Protein AF-A0A2N1WAV4-F1 (afdb_monomer_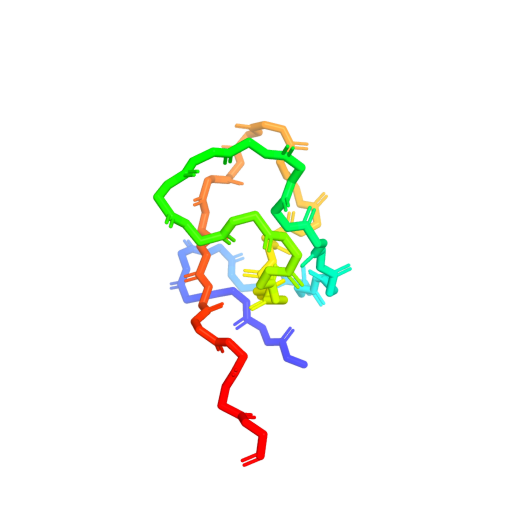lite)

Structure (mmCIF, N/CA/C/O backbone):
data_AF-A0A2N1WAV4-F1
#
_entry.id   AF-A0A2N1WAV4-F1
#
loop_
_atom_site.group_PDB
_atom_site.id
_atom_site.type_symbol
_atom_site.label_atom_id
_atom_site.label_alt_id
_atom_site.label_comp_id
_atom_site.label_asym_id
_atom_site.label_entity_id
_atom_site.label_seq_id
_atom_site.pdbx_PDB_ins_code
_atom_site.Cartn_x
_atom_site.Cartn_y
_atom_site.Cartn_z
_atom_site.occupancy
_atom_site.B_iso_or_equiv
_atom_site.auth_seq_id
_atom_site.auth_comp_id
_atom_site.auth_asym_id
_atom_site.auth_atom_id
_atom_site.pdbx_PDB_model_num
ATOM 1 N N . LEU A 1 1 ? -8.553 -8.430 6.665 1.00 84.75 1 LEU A N 1
ATOM 2 C CA . LEU A 1 1 ? -8.449 -6.973 6.407 1.00 84.75 1 LEU A CA 1
ATOM 3 C C . LEU A 1 1 ? -9.152 -6.651 5.092 1.00 84.75 1 LEU A C 1
ATOM 5 O O . LEU A 1 1 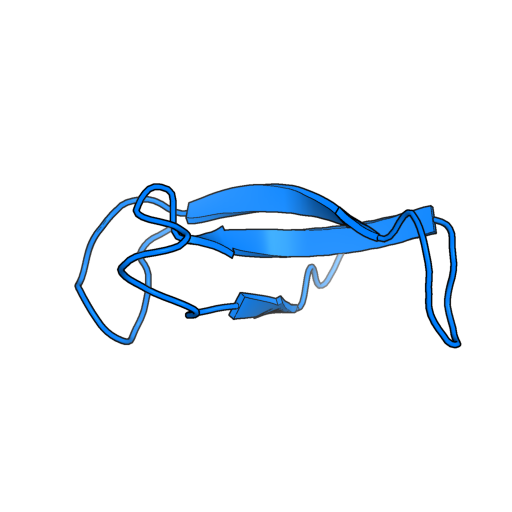? -8.727 -7.166 4.063 1.00 84.75 1 LEU A O 1
ATOM 9 N N . LEU A 1 2 ? -10.219 -5.848 5.119 1.00 93.00 2 LEU A N 1
ATOM 10 C CA . LEU A 1 2 ? -11.002 -5.510 3.923 1.00 93.00 2 LEU A CA 1
ATOM 11 C C . LEU A 1 2 ? -10.741 -4.070 3.465 1.00 93.00 2 LEU A C 1
ATOM 13 O O . LEU A 1 2 ? -10.505 -3.171 4.278 1.00 93.00 2 LEU A O 1
ATOM 17 N N . CYS A 1 3 ? -10.765 -3.871 2.148 1.00 94.31 3 CYS A N 1
ATOM 18 C CA . CYS A 1 3 ? -10.560 -2.587 1.498 1.00 94.31 3 CYS A CA 1
ATOM 19 C C . CYS A 1 3 ? -11.795 -1.694 1.689 1.00 94.31 3 CYS A C 1
ATOM 21 O O . CYS A 1 3 ? -12.885 -2.107 1.294 1.00 94.31 3 CYS A O 1
ATOM 23 N N . PRO A 1 4 ? -11.646 -0.453 2.189 1.00 91.88 4 PRO A N 1
ATOM 24 C CA . PRO A 1 4 ? -12.785 0.439 2.418 1.00 91.88 4 PRO A CA 1
ATOM 25 C C . PRO A 1 4 ? -13.457 0.920 1.122 1.00 91.88 4 PRO A C 1
ATOM 27 O O . PRO A 1 4 ? -14.577 1.408 1.169 1.00 91.88 4 PRO A O 1
ATOM 30 N N . LEU A 1 5 ? -12.796 0.782 -0.036 1.00 94.19 5 LEU A N 1
ATOM 31 C CA . LEU A 1 5 ? -13.328 1.246 -1.325 1.00 94.19 5 LEU A CA 1
ATOM 32 C C . LEU A 1 5 ? -14.150 0.192 -2.073 1.00 94.19 5 LEU A C 1
ATOM 34 O O . LEU A 1 5 ? -15.028 0.542 -2.849 1.00 94.19 5 LEU A O 1
ATOM 38 N N . CYS A 1 6 ? -13.829 -1.094 -1.912 1.00 94.75 6 CYS A N 1
ATOM 39 C CA . CYS A 1 6 ? -14.447 -2.160 -2.713 1.00 94.75 6 CYS A CA 1
ATOM 40 C C . CYS A 1 6 ? -14.791 -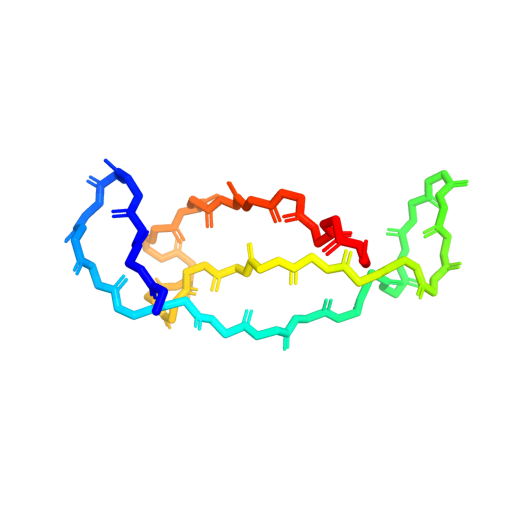3.428 -1.925 1.00 94.75 6 CYS A C 1
ATOM 42 O O . CYS A 1 6 ? -15.233 -4.405 -2.521 1.00 94.75 6 CYS A O 1
ATOM 44 N N . GLY A 1 7 ? -14.520 -3.460 -0.618 1.00 94.62 7 GLY A N 1
ATOM 45 C CA . GLY A 1 7 ? -14.809 -4.603 0.249 1.00 94.62 7 GLY A CA 1
ATOM 46 C C . GLY A 1 7 ? -13.934 -5.839 0.025 1.00 94.62 7 GLY A C 1
ATOM 47 O O . GLY A 1 7 ? -14.086 -6.811 0.750 1.00 94.62 7 GLY A O 1
ATOM 48 N N . ARG A 1 8 ? -13.004 -5.831 -0.940 1.00 94.75 8 ARG A N 1
ATOM 49 C CA . ARG A 1 8 ? -12.102 -6.967 -1.201 1.00 94.75 8 ARG A CA 1
ATOM 50 C C . ARG A 1 8 ? -10.974 -7.057 -0.185 1.00 94.75 8 ARG A C 1
ATOM 52 O O . ARG A 1 8 ? -10.611 -6.071 0.455 1.00 94.75 8 ARG A O 1
ATOM 59 N N . GLU A 1 9 ? -10.368 -8.232 -0.100 1.00 95.88 9 GLU A N 1
ATOM 60 C CA . GLU A 1 9 ? -9.219 -8.474 0.764 1.00 95.88 9 GLU A CA 1
ATOM 61 C C . GLU A 1 9 ? -8.039 -7.566 0.414 1.00 95.88 9 GLU A C 1
ATOM 63 O O . GLU A 1 9 ? -7.787 -7.230 -0.751 1.00 95.88 9 GLU A O 1
ATOM 68 N N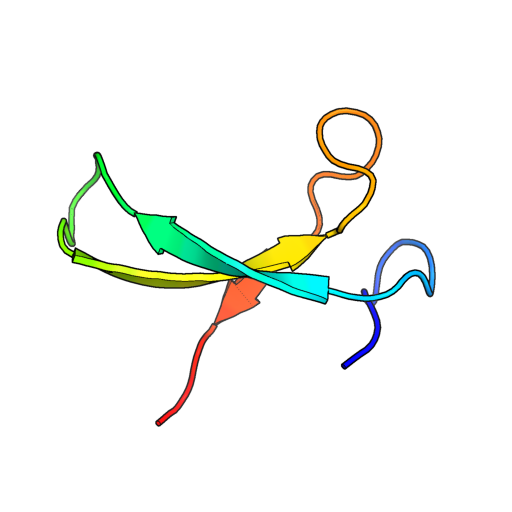 . MET A 1 10 ? -7.308 -7.160 1.444 1.00 95.44 10 MET A N 1
ATOM 69 C CA . MET 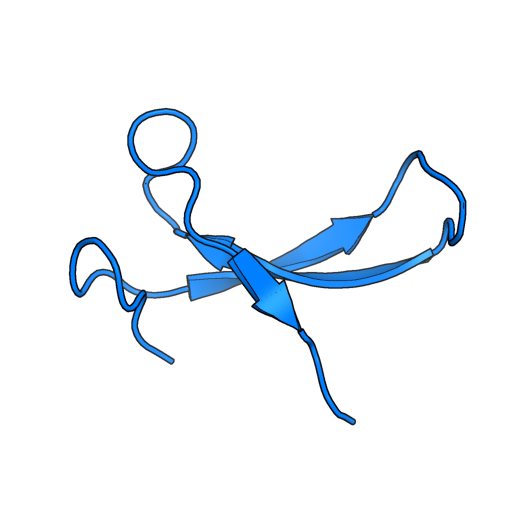A 1 10 ? -6.092 -6.373 1.312 1.00 95.44 10 MET A CA 1
ATOM 70 C C . MET A 1 10 ? -4.866 -7.234 1.588 1.00 95.44 10 MET A C 1
ATOM 72 O O . MET A 1 10 ? -4.868 -8.069 2.487 1.00 95.44 10 MET A O 1
ATOM 76 N N . VAL A 1 11 ? -3.804 -6.980 0.831 1.00 94.69 11 VAL A N 1
ATOM 77 C CA . VAL A 1 11 ? -2.528 -7.689 0.909 1.00 94.69 11 VAL A CA 1
ATOM 78 C C . VAL A 1 11 ? -1.435 -6.754 1.408 1.00 94.69 11 VAL A C 1
ATOM 80 O O . VAL A 1 11 ? -1.391 -5.578 1.039 1.00 94.69 11 VAL A O 1
ATOM 83 N N . LEU A 1 12 ? -0.546 -7.275 2.250 1.00 93.38 12 LEU A N 1
ATOM 84 C CA . LEU A 1 12 ? 0.602 -6.528 2.749 1.00 93.38 12 LEU A CA 1
ATOM 85 C C . LEU A 1 12 ? 1.619 -6.336 1.618 1.00 93.38 12 LEU A C 1
ATOM 87 O O . LEU A 1 12 ? 2.030 -7.291 0.961 1.00 93.38 12 LEU A O 1
ATOM 91 N N . ARG A 1 13 ? 2.016 -5.092 1.376 1.00 90.88 13 ARG A N 1
ATOM 92 C CA . ARG A 1 13 ? 2.995 -4.703 0.363 1.00 90.88 13 ARG A CA 1
ATOM 93 C C . ARG A 1 13 ? 4.074 -3.853 1.010 1.00 90.88 13 ARG A C 1
ATOM 95 O O . ARG A 1 13 ? 3.818 -3.114 1.954 1.00 90.88 13 ARG A O 1
ATOM 102 N N . THR A 1 14 ? 5.276 -3.939 0.464 1.00 90.44 14 THR A N 1
ATOM 103 C CA . THR A 1 14 ? 6.405 -3.110 0.886 1.00 90.44 14 THR A CA 1
ATOM 104 C C . THR A 1 14 ? 6.648 -2.037 -0.165 1.00 90.44 14 THR A C 1
ATOM 106 O O . THR A 1 14 ? 6.756 -2.340 -1.359 1.00 90.44 14 THR A O 1
ATOM 109 N N . ALA A 1 15 ? 6.727 -0.779 0.261 1.00 86.94 15 ALA A N 1
ATOM 110 C CA . ALA A 1 15 ? 7.052 0.345 -0.598 1.00 86.94 15 ALA A CA 1
ATOM 111 C C . ALA A 1 15 ? 8.503 0.217 -1.079 1.00 86.94 15 ALA A C 1
ATOM 113 O O . ALA A 1 15 ? 9.451 0.330 -0.303 1.00 86.94 15 ALA A O 1
ATOM 114 N N . LYS A 1 16 ? 8.678 -0.036 -2.381 1.00 82.38 16 LYS A N 1
ATOM 115 C CA . LYS A 1 16 ? 10.004 -0.124 -3.019 1.00 82.38 16 LYS A CA 1
ATOM 116 C C . LYS A 1 16 ? 10.580 1.246 -3.396 1.00 82.38 16 LYS A C 1
ATOM 118 O O . LYS A 1 16 ? 11.775 1.348 -3.640 1.00 82.38 16 LYS A O 1
ATOM 123 N N . LYS A 1 17 ? 9.733 2.273 -3.510 1.00 76.69 17 LYS A N 1
ATOM 124 C CA . LYS A 1 17 ? 10.078 3.636 -3.945 1.00 76.69 17 LYS A CA 1
ATOM 125 C C . LYS A 1 17 ? 9.193 4.643 -3.204 1.00 76.69 17 LYS A C 1
ATOM 127 O O . LYS A 1 17 ? 8.032 4.330 -2.948 1.00 76.69 17 LYS A O 1
ATOM 132 N N . GLY A 1 18 ? 9.722 5.827 -2.897 1.00 71.88 18 GLY A N 1
ATOM 133 C CA . GLY A 1 18 ? 9.009 6.900 -2.195 1.00 71.88 18 GLY A CA 1
ATOM 134 C C . GLY A 1 18 ? 9.833 7.505 -1.049 1.00 71.88 18 GLY A C 1
ATOM 135 O O . GLY A 1 18 ? 10.991 7.128 -0.891 1.00 71.88 18 GLY A O 1
ATOM 136 N N . PRO A 1 19 ? 9.250 8.422 -0.255 1.00 71.75 19 PRO A N 1
ATOM 137 C CA . PRO A 1 19 ? 9.935 9.098 0.854 1.00 71.75 19 PRO A CA 1
ATOM 138 C C . PRO A 1 19 ? 10.309 8.163 2.016 1.00 71.75 19 PRO A C 1
ATOM 140 O O . PRO A 1 19 ? 11.213 8.474 2.781 1.00 71.75 19 PRO A O 1
ATOM 143 N N . THR A 1 20 ? 9.654 7.004 2.135 1.00 70.81 20 THR A N 1
ATOM 144 C CA . THR A 1 20 ? 9.936 5.983 3.159 1.00 70.81 20 THR A CA 1
ATOM 145 C C . THR A 1 20 ? 10.124 4.599 2.516 1.00 70.81 20 THR A C 1
ATOM 147 O O . THR A 1 20 ? 9.248 3.729 2.613 1.00 70.81 20 THR A O 1
ATOM 150 N N . PRO A 1 21 ? 11.237 4.366 1.796 1.00 75.75 21 PRO A N 1
ATOM 151 C CA . PRO A 1 21 ? 11.521 3.060 1.212 1.00 75.75 21 PRO A CA 1
ATOM 152 C C . PRO A 1 21 ? 11.617 1.994 2.315 1.00 75.75 21 PRO A C 1
ATOM 154 O O . PRO A 1 21 ? 12.183 2.230 3.376 1.00 75.75 21 PRO A O 1
ATOM 157 N N . GLY A 1 22 ? 11.016 0.827 2.079 1.00 82.19 22 GLY A N 1
ATOM 158 C CA . GLY A 1 22 ? 10.932 -0.257 3.065 1.00 82.19 22 GLY A CA 1
ATOM 159 C C . GLY A 1 22 ? 9.713 -0.199 3.992 1.00 82.19 22 GLY A C 1
ATOM 160 O O . GLY A 1 22 ? 9.453 -1.176 4.693 1.00 82.19 22 GLY A O 1
ATOM 161 N N . SER A 1 23 ? 8.918 0.878 3.963 1.00 87.44 23 SER A N 1
ATOM 162 C CA . SER A 1 23 ? 7.659 0.932 4.715 1.00 87.44 23 SER A CA 1
ATOM 163 C C . SER A 1 23 ? 6.662 -0.115 4.209 1.00 87.44 23 SER A C 1
ATOM 165 O O . SER A 1 23 ? 6.532 -0.365 3.007 1.00 87.44 23 SER A O 1
ATOM 167 N N . LYS A 1 24 ? 5.959 -0.766 5.138 1.00 91.38 24 LYS A N 1
ATOM 168 C CA . LYS A 1 24 ? 4.877 -1.699 4.819 1.00 91.38 24 LYS A CA 1
ATOM 169 C C . LYS A 1 24 ? 3.557 -0.938 4.752 1.00 91.38 24 LYS A C 1
ATOM 171 O O . LYS A 1 24 ? 3.343 0.024 5.479 1.00 91.38 24 LYS A O 1
ATOM 176 N N . PHE A 1 25 ? 2.666 -1.372 3.876 1.00 92.38 25 PHE A N 1
ATOM 177 C CA . PHE A 1 25 ? 1.302 -0.870 3.788 1.00 92.38 25 PHE A CA 1
ATOM 178 C C . PHE A 1 25 ? 0.388 -1.971 3.268 1.00 92.38 25 PHE A C 1
ATOM 180 O O . PHE A 1 25 ? 0.820 -2.885 2.566 1.00 92.38 25 PHE A O 1
ATOM 187 N N . TYR A 1 26 ? -0.897 -1.882 3.574 1.00 94.38 26 TYR A N 1
ATOM 188 C CA . TYR A 1 26 ? -1.880 -2.774 2.983 1.00 94.38 26 TYR A CA 1
ATOM 189 C C . TYR A 1 26 ? -2.397 -2.175 1.681 1.00 94.38 26 TYR A C 1
ATOM 191 O O . TYR A 1 26 ? -2.913 -1.061 1.663 1.00 94.38 26 TYR A O 1
ATOM 199 N N . GLY A 1 27 ? -2.275 -2.914 0.582 1.00 94.38 27 GLY A N 1
ATOM 200 C CA . GLY A 1 27 ? -2.847 -2.560 -0.715 1.00 94.38 27 GLY A CA 1
ATOM 201 C C . GLY A 1 27 ? -4.000 -3.487 -1.077 1.00 94.38 27 GLY A C 1
ATOM 202 O O . GLY A 1 27 ? -3.977 -4.669 -0.746 1.00 94.38 27 GLY A O 1
ATOM 203 N N . CYS A 1 28 ? -5.012 -2.979 -1.776 1.00 96.25 28 CYS A N 1
ATOM 204 C CA . CYS A 1 28 ? -6.106 -3.818 -2.258 1.00 96.25 28 CYS A CA 1
ATOM 205 C C . CYS A 1 28 ? -5.596 -4.950 -3.175 1.00 96.25 28 CYS A C 1
ATOM 207 O O . CYS A 1 28 ? -4.745 -4.730 -4.043 1.00 96.25 28 CYS A O 1
ATOM 209 N N . SER A 1 29 ? -6.145 -6.157 -3.010 1.00 96.25 29 SER A N 1
ATOM 210 C CA . SER A 1 29 ? -5.876 -7.311 -3.885 1.00 96.25 29 SER A CA 1
ATOM 211 C C . SER A 1 29 ? -6.262 -7.058 -5.347 1.00 96.25 29 SER A C 1
ATOM 213 O O . SER A 1 29 ? -5.627 -7.590 -6.250 1.00 96.25 29 SER A O 1
ATOM 215 N N . ALA A 1 30 ? -7.253 -6.198 -5.596 1.00 95.44 30 ALA A N 1
ATOM 216 C CA . ALA A 1 30 ? -7.740 -5.867 -6.935 1.00 95.44 30 ALA A CA 1
ATOM 217 C C . ALA A 1 30 ? -6.972 -4.728 -7.634 1.00 95.44 30 ALA A C 1
ATOM 219 O O . ALA A 1 30 ? -7.461 -4.174 -8.621 1.00 95.44 30 ALA A O 1
ATOM 220 N N . TYR A 1 31 ? -5.793 -4.333 -7.149 1.00 92.31 31 TYR A N 1
ATOM 221 C CA . TYR A 1 31 ? -4.930 -3.395 -7.874 1.00 92.31 31 TYR A CA 1
ATOM 222 C C . TYR A 1 31 ? -4.530 -3.975 -9.253 1.00 92.31 31 TYR A C 1
ATOM 224 O O . TYR A 1 31 ? -4.190 -5.156 -9.314 1.00 92.31 31 TYR A O 1
ATOM 232 N N . PRO A 1 32 ? -4.534 -3.197 -10.360 1.00 92.69 32 PRO A N 1
ATOM 233 C CA . PRO A 1 32 ? -4.692 -1.738 -10.451 1.00 92.69 32 PRO A CA 1
ATOM 234 C C . PRO A 1 32 ? -6.136 -1.220 -10.516 1.00 92.69 32 PRO A C 1
ATOM 236 O O . PRO A 1 32 ? -6.332 -0.008 -10.468 1.00 92.69 32 PRO A O 1
ATOM 239 N N . ARG A 1 33 ? -7.148 -2.097 -10.601 1.00 95.25 33 ARG A N 1
ATOM 240 C CA . ARG A 1 33 ? -8.566 -1.692 -10.698 1.00 95.25 33 ARG A CA 1
ATOM 241 C C . ARG A 1 33 ? -9.068 -0.978 -9.442 1.00 95.25 33 ARG A C 1
ATOM 243 O O . ARG A 1 33 ? -9.892 -0.081 -9.545 1.00 95.25 33 ARG A O 1
ATOM 250 N N . CYS A 1 34 ? -8.562 -1.349 -8.268 1.00 95.12 34 CYS A N 1
ATOM 251 C CA . CYS A 1 34 ? -8.821 -0.648 -7.013 1.00 95.12 34 CYS A CA 1
ATOM 252 C C . CYS A 1 34 ? -7.501 -0.195 -6.380 1.00 95.12 34 CYS A C 1
ATOM 254 O O . CYS A 1 34 ? -6.648 -1.020 -6.054 1.00 95.12 34 CYS A O 1
ATOM 256 N N . LYS A 1 35 ? -7.353 1.118 -6.168 1.00 94.44 35 LYS A N 1
ATOM 257 C CA . LYS A 1 35 ? -6.152 1.751 -5.589 1.00 94.44 35 LYS A CA 1
ATOM 258 C C . LYS A 1 35 ? -6.234 1.969 -4.074 1.00 94.44 35 LYS A C 1
ATOM 260 O O . LYS A 1 35 ? -5.445 2.726 -3.525 1.00 94.44 35 LYS A O 1
ATOM 265 N N . GLY A 1 36 ? -7.182 1.322 -3.397 1.00 94.62 36 GLY A N 1
ATOM 266 C CA . GLY A 1 36 ? -7.330 1.444 -1.948 1.00 94.62 36 GLY A CA 1
ATOM 267 C C . GLY A 1 36 ? -6.083 0.968 -1.207 1.00 94.62 36 GLY A C 1
ATOM 268 O O . GLY A 1 36 ? -5.624 -0.160 -1.416 1.00 94.62 36 GLY A O 1
ATOM 269 N N . THR A 1 37 ? -5.569 1.821 -0.328 1.00 93.06 37 THR A N 1
ATOM 270 C CA . THR A 1 37 ? -4.437 1.545 0.555 1.00 93.06 37 THR A CA 1
ATOM 271 C C . THR A 1 37 ? -4.818 1.826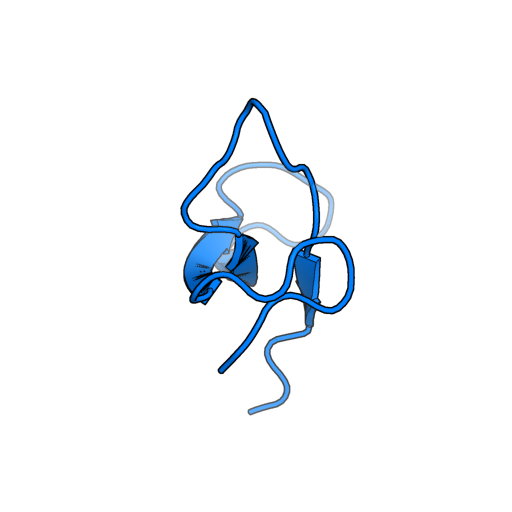 2.002 1.00 93.06 37 THR A C 1
ATOM 273 O O . THR A 1 37 ? -5.749 2.580 2.281 1.00 93.06 37 THR A O 1
ATOM 276 N N . ARG A 1 38 ? -4.119 1.182 2.933 1.00 91.44 38 ARG A N 1
ATOM 277 C CA . ARG A 1 38 ? -4.210 1.455 4.366 1.00 91.44 38 ARG A CA 1
ATOM 278 C C . ARG A 1 38 ? -2.810 1.441 4.974 1.00 91.44 38 ARG A C 1
ATOM 280 O O . ARG A 1 38 ? -1.985 0.631 4.531 1.00 91.44 38 ARG A O 1
ATOM 287 N N . PRO A 1 39 ? -2.543 2.304 5.968 1.00 89.00 39 PRO A N 1
ATOM 288 C CA . PRO A 1 39 ? -1.301 2.238 6.719 1.00 89.00 39 PRO A CA 1
ATOM 289 C C . PRO A 1 39 ? -1.176 0.870 7.396 1.00 89.00 39 PRO A C 1
ATOM 291 O O . PRO A 1 39 ? -2.170 0.248 7.779 1.00 89.00 39 PRO A O 1
ATOM 294 N N . TYR A 1 40 ? 0.056 0.382 7.477 1.00 88.44 40 TYR A N 1
ATOM 295 C CA . TYR A 1 40 ? 0.411 -0.722 8.355 1.00 88.44 40 TYR A CA 1
ATOM 296 C C . TYR A 1 40 ? 0.859 -0.088 9.673 1.00 88.44 40 TYR A C 1
ATOM 298 O O . TYR A 1 40 ? 2.027 0.267 9.817 1.00 88.44 40 TYR A O 1
ATOM 306 N N . GLU A 1 41 ? -0.082 0.142 10.588 1.00 76.81 41 GLU A N 1
ATOM 307 C CA . GLU A 1 41 ? 0.274 0.374 11.991 1.00 76.81 41 GLU A CA 1
ATOM 308 C C . GLU A 1 41 ? 0.802 -0.961 12.540 1.00 76.81 41 GLU A C 1
ATOM 310 O O . GLU A 1 41 ? 0.148 -1.994 12.361 1.00 76.81 41 GLU A O 1
ATOM 315 N N . SER A 1 42 ? 2.010 -0.948 13.112 1.00 58.47 42 SER A N 1
ATOM 316 C CA . SER A 1 42 ? 2.586 -2.110 13.799 1.00 58.47 42 SER A CA 1
ATOM 317 C C . SER A 1 42 ? 2.007 -2.275 15.193 1.00 58.47 42 SER A C 1
ATOM 319 O O . SER A 1 42 ? 1.649 -1.248 15.805 1.00 58.47 42 SER A O 1
#

Secondary structure (DSSP, 8-state):
-B-TTT--BEEEEE-SSSSSTT-EEEEETTTTT---EEE---

pLDDT: mean 88.83, std 8.69, range [58.47, 96.25]

Sequence (42 aa):
LLCPLCGREMVLRTAKKGPTPGSKFYGCSAYPRCKGTRPYES

Radius of gyration: 10.17 Å; chains: 1; bounding box: 26×18×24 Å

Foldseek 3Di:
DAFPPPRADWDWDAACDDPDHRAIWTAGPPPPVDGGIGHPDD